Protein AF-B6QAV3-F1 (afdb_monomer)

Foldseek 3Di:
DAEWEWEAEPVRDTDTPPPRDDPPCPVPPPDDYHYHYDYDYPDDDVVVPD

Organism: Talaromyces marneffei (strain ATCC 18224 / CBS 334.59 / QM 7333) (NCBI:txid441960)

Structure (mmCIF, N/CA/C/O backbone):
data_AF-B6QAV3-F1
#
_entry.id   AF-B6QAV3-F1
#
loop_
_atom_site.group_PDB
_atom_site.id
_atom_site.type_symbol
_atom_site.label_atom_id
_atom_site.label_alt_id
_atom_site.label_comp_id
_atom_site.label_asym_id
_atom_site.label_entity_id
_atom_site.label_seq_id
_atom_site.pdbx_PDB_ins_code
_atom_site.Cartn_x
_atom_site.Cartn_y
_atom_site.Cartn_z
_atom_site.occupancy
_atom_site.B_iso_or_equiv
_atom_site.auth_seq_id
_atom_site.auth_comp_id
_atom_site.auth_asym_id
_atom_site.auth_atom_id
_atom_site.pdbx_PDB_model_num
ATOM 1 N N . MET A 1 1 ? 6.188 7.779 -15.078 1.00 58.38 1 MET A N 1
ATOM 2 C CA . MET A 1 1 ? 6.203 7.794 -13.603 1.00 58.38 1 MET A CA 1
ATOM 3 C C . MET A 1 1 ? 4.942 7.085 -13.154 1.00 58.38 1 MET A C 1
ATOM 5 O O . MET A 1 1 ? 3.888 7.400 -13.691 1.00 58.38 1 MET A O 1
ATOM 9 N N . CYS A 1 2 ? 5.057 6.057 -12.320 1.00 68.00 2 CYS A N 1
ATOM 10 C CA . CYS A 1 2 ? 3.907 5.282 -11.863 1.00 68.00 2 CYS A CA 1
ATOM 11 C C . CYS A 1 2 ? 3.629 5.646 -10.414 1.00 68.00 2 CYS A C 1
ATOM 13 O O . CYS A 1 2 ? 4.574 5.704 -9.634 1.00 68.00 2 CYS A O 1
ATOM 15 N N . SER A 1 3 ? 2.372 5.873 -10.053 1.00 72.12 3 SER A N 1
ATOM 16 C CA . SER A 1 3 ? 1.997 6.146 -8.667 1.00 72.12 3 SER A CA 1
ATOM 17 C C . SER A 1 3 ? 1.101 5.016 -8.169 1.00 72.12 3 SER A C 1
ATOM 19 O O . SER A 1 3 ? 0.188 4.606 -8.880 1.00 72.12 3 SER A O 1
ATOM 21 N N . VAL A 1 4 ? 1.368 4.501 -6.971 1.00 75.75 4 VAL A N 1
ATOM 22 C CA . VAL A 1 4 ? 0.494 3.540 -6.286 1.00 75.75 4 VAL A CA 1
ATOM 23 C C . VAL A 1 4 ? -0.188 4.264 -5.143 1.00 75.75 4 VAL A C 1
ATOM 25 O O . VAL A 1 4 ? 0.475 4.880 -4.305 1.00 75.75 4 VAL A O 1
ATOM 28 N N . TRP A 1 5 ? -1.510 4.166 -5.120 1.00 79.88 5 TRP A N 1
ATOM 29 C CA . TRP A 1 5 ? -2.336 4.775 -4.094 1.00 79.88 5 TRP A C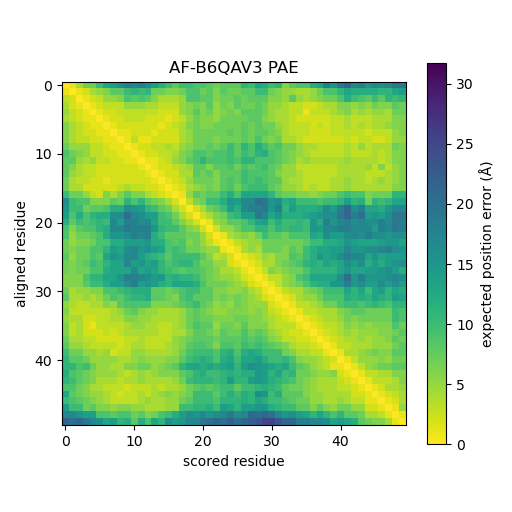A 1
ATOM 30 C C . TRP A 1 5 ? -2.564 3.797 -2.945 1.00 79.88 5 TRP A C 1
ATOM 32 O O . TRP A 1 5 ? -2.867 2.619 -3.143 1.00 79.88 5 TRP A O 1
ATOM 42 N N . TYR A 1 6 ? -2.371 4.299 -1.736 1.00 84.88 6 TYR A N 1
ATOM 43 C CA . TYR A 1 6 ? -2.658 3.616 -0.489 1.00 84.88 6 TYR A CA 1
ATOM 44 C C . TYR A 1 6 ? -3.673 4.440 0.281 1.00 84.88 6 TYR A C 1
ATOM 46 O O . TYR A 1 6 ? -3.545 5.660 0.372 1.00 84.88 6 TYR A O 1
ATOM 54 N N . VAL A 1 7 ? -4.637 3.760 0.882 1.00 86.56 7 VAL A N 1
ATOM 55 C CA . VAL A 1 7 ? -5.550 4.357 1.845 1.00 86.56 7 VAL A CA 1
ATOM 56 C C . VAL A 1 7 ? -5.053 4.047 3.242 1.00 86.56 7 VAL A C 1
ATOM 58 O O . VAL A 1 7 ? -4.912 2.879 3.598 1.00 86.56 7 VAL A O 1
ATOM 61 N N . GLU A 1 8 ? -4.802 5.091 4.021 1.00 88.50 8 GLU A N 1
ATOM 62 C CA . GLU A 1 8 ? -4.518 5.010 5.447 1.00 88.50 8 GLU A CA 1
ATOM 63 C C . GLU A 1 8 ? -5.804 5.194 6.256 1.00 88.50 8 GLU A C 1
ATOM 65 O O . GLU A 1 8 ? -6.529 6.175 6.076 1.00 88.50 8 GLU A O 1
ATOM 70 N N . PHE A 1 9 ? -6.079 4.243 7.142 1.00 86.88 9 PHE A N 1
ATOM 71 C CA . PHE A 1 9 ? -7.217 4.253 8.060 1.00 86.88 9 PHE A CA 1
ATOM 72 C C . PHE A 1 9 ? -6.798 4.786 9.434 1.00 86.88 9 PHE A C 1
ATOM 74 O O . PHE A 1 9 ? -5.619 4.757 9.783 1.00 86.88 9 PHE A O 1
ATOM 81 N N . ASP A 1 10 ? -7.758 5.206 10.261 1.00 84.31 10 ASP A N 1
ATOM 82 C CA . ASP A 1 10 ? -7.463 5.750 11.600 1.00 84.31 10 ASP A CA 1
ATOM 83 C C . ASP A 1 10 ? -6.814 4.741 12.557 1.00 84.31 10 ASP A C 1
ATOM 85 O O . ASP A 1 10 ? -6.099 5.127 13.477 1.00 84.31 10 ASP A O 1
ATOM 89 N N . CYS A 1 11 ? -6.987 3.444 12.307 1.00 84.75 11 CYS A N 1
ATOM 90 C CA . CYS A 1 11 ? -6.277 2.389 13.027 1.00 84.75 11 CYS A CA 1
ATOM 91 C C . CYS A 1 11 ? -4.803 2.226 12.597 1.00 84.75 11 CYS A C 1
ATOM 93 O O . CYS A 1 11 ? -4.131 1.314 1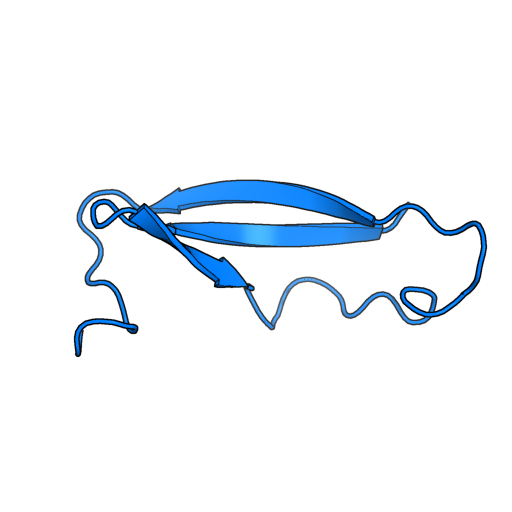3.069 1.00 84.75 11 CYS A O 1
ATOM 95 N N . GLY A 1 12 ? -4.311 3.046 11.661 1.00 82.81 12 GLY A N 1
ATOM 96 C CA . GLY A 1 12 ? -2.943 3.011 11.134 1.00 82.81 12 GLY A CA 1
ATOM 97 C C . GLY A 1 12 ? -2.709 2.002 10.005 1.00 82.81 12 GLY A C 1
ATOM 98 O O . GLY A 1 12 ? -1.596 1.897 9.491 1.00 82.81 12 GLY A O 1
ATOM 99 N N . CYS A 1 13 ? -3.731 1.252 9.584 1.00 85.81 13 CYS A N 1
ATOM 100 C CA . CYS A 1 13 ? -3.594 0.322 8.466 1.00 85.81 13 CYS A CA 1
ATOM 101 C C . CYS A 1 13 ? -3.480 1.078 7.143 1.00 85.81 13 CYS A C 1
ATOM 103 O O . CYS A 1 13 ? -4.215 2.034 6.914 1.00 85.81 13 CYS A O 1
ATOM 105 N N . GLN A 1 14 ? -2.615 0.595 6.249 1.00 87.31 14 GLN A N 1
ATOM 106 C CA . GLN A 1 14 ? -2.510 1.087 4.878 1.00 87.31 14 GLN A CA 1
ATOM 107 C C . GLN A 1 14 ? -2.896 -0.016 3.901 1.00 87.31 14 GLN A C 1
ATOM 109 O O . GLN A 1 14 ? -2.219 -1.040 3.813 1.00 87.31 14 GLN A O 1
ATOM 114 N N . ILE A 1 15 ? -3.969 0.196 3.146 1.00 84.56 15 ILE A N 1
ATOM 115 C CA . ILE A 1 15 ? -4.436 -0.757 2.139 1.00 84.56 15 ILE A CA 1
ATOM 116 C C . ILE A 1 15 ? -4.172 -0.173 0.764 1.00 84.56 15 ILE A C 1
ATOM 118 O O . ILE A 1 15 ? -4.497 0.979 0.488 1.00 84.56 15 ILE A O 1
ATOM 122 N N . LYS A 1 16 ? -3.554 -0.976 -0.098 1.00 80.94 16 LYS A N 1
ATOM 123 C CA . LYS A 1 16 ? -3.330 -0.609 -1.492 1.00 80.94 16 LYS A CA 1
ATOM 124 C C . LYS A 1 16 ? -4.680 -0.504 -2.198 1.00 80.94 16 LYS A C 1
ATOM 126 O O . LYS A 1 16 ? -5.426 -1.481 -2.222 1.00 80.94 16 LYS A O 1
ATOM 131 N N . GLU A 1 17 ? -4.974 0.641 -2.802 1.00 76.81 17 GLU A N 1
ATOM 132 C CA . GLU A 1 17 ? -6.105 0.739 -3.722 1.00 76.81 17 GLU A CA 1
ATOM 133 C C . GLU A 1 17 ? -5.759 -0.054 -4.987 1.00 76.81 17 GLU A C 1
ATOM 135 O O . GLU A 1 17 ? -4.804 0.259 -5.701 1.00 76.81 17 GLU A O 1
ATOM 140 N N . ILE A 1 18 ? -6.494 -1.144 -5.214 1.00 60.91 18 ILE A N 1
ATOM 141 C CA . ILE A 1 18 ? -6.235 -2.113 -6.290 1.00 60.91 18 ILE A CA 1
ATOM 142 C C . ILE A 1 18 ? -6.498 -1.497 -7.678 1.00 60.91 18 ILE A C 1
ATOM 144 O O . ILE A 1 18 ? -5.846 -1.888 -8.645 1.00 60.91 18 ILE A O 1
ATOM 148 N N . ASP A 1 19 ? -7.371 -0.490 -7.765 1.00 53.38 19 ASP A N 1
ATOM 149 C CA . ASP A 1 19 ? -7.925 0.001 -9.036 1.00 53.38 19 ASP A CA 1
ATOM 150 C C . ASP A 1 19 ? -7.201 1.193 -9.678 1.00 53.38 19 ASP A C 1
ATOM 152 O O . ASP A 1 19 ? -7.515 1.582 -10.803 1.00 53.38 19 ASP A O 1
ATOM 156 N N . LEU A 1 20 ? -6.195 1.781 -9.031 1.00 56.03 20 LEU A N 1
ATOM 157 C CA . LEU A 1 20 ? -5.484 2.927 -9.603 1.00 56.03 20 LEU A CA 1
ATOM 158 C C . LEU A 1 20 ?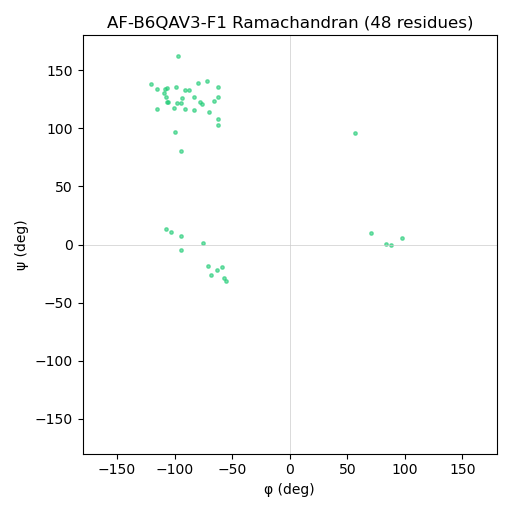 -4.235 2.472 -10.360 1.00 56.03 20 LEU A C 1
ATOM 160 O O . LEU A 1 20 ? -3.118 2.547 -9.861 1.00 56.03 20 LEU A O 1
ATOM 164 N N . VAL A 1 21 ? -4.466 2.015 -11.595 1.00 53.34 21 VAL A N 1
ATOM 165 C CA . VAL A 1 21 ? -3.468 1.786 -12.654 1.00 53.34 21 VAL A CA 1
ATOM 166 C C . VAL A 1 21 ? -2.343 0.836 -12.236 1.00 53.34 21 VAL A C 1
ATOM 168 O O . VAL A 1 21 ? -1.306 1.225 -11.694 1.00 53.34 21 VAL A O 1
ATOM 171 N N . THR A 1 22 ? -2.493 -0.444 -12.577 1.00 57.66 22 THR A N 1
ATOM 172 C CA . THR A 1 22 ? -1.395 -1.408 -12.484 1.00 57.66 22 THR A CA 1
ATOM 173 C C . THR A 1 22 ? -0.276 -0.957 -13.423 1.00 57.66 22 THR A C 1
ATOM 175 O O . THR A 1 22 ? -0.367 -1.080 -14.643 1.00 57.66 22 THR A O 1
ATOM 178 N N . CYS A 1 23 ? 0.786 -0.376 -12.866 1.00 64.69 23 CYS A N 1
ATOM 179 C CA . CYS A 1 23 ? 1.952 0.002 -13.646 1.00 64.69 23 CYS A CA 1
ATOM 180 C C . CYS A 1 23 ? 2.568 -1.259 -14.260 1.00 64.69 23 CYS A C 1
ATOM 182 O O . CYS A 1 23 ? 3.203 -2.051 -13.566 1.00 64.69 23 CYS A O 1
ATOM 184 N N . SER A 1 24 ? 2.412 -1.428 -15.571 1.00 69.00 24 SER A N 1
ATOM 185 C CA . SER A 1 24 ? 2.963 -2.561 -16.327 1.00 69.00 24 SER A CA 1
ATOM 186 C C . S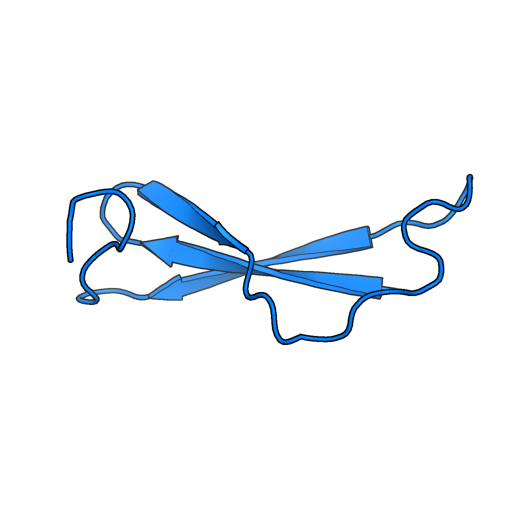ER A 1 24 ? 4.490 -2.667 -16.229 1.00 69.00 24 SER A C 1
ATOM 188 O O . SER A 1 24 ? 5.059 -3.730 -16.457 1.00 69.00 24 SER A O 1
ATOM 190 N N . LYS A 1 25 ? 5.157 -1.573 -15.844 1.00 64.81 25 LYS A N 1
ATOM 191 C CA . LYS A 1 25 ? 6.607 -1.487 -15.638 1.00 64.81 25 LYS A CA 1
ATOM 192 C C . LYS A 1 25 ? 7.031 -1.508 -14.164 1.00 64.81 25 LYS A C 1
ATOM 194 O O . LYS A 1 25 ? 8.195 -1.257 -13.883 1.00 64.81 25 LYS A O 1
ATOM 199 N N . ALA A 1 26 ? 6.127 -1.812 -13.226 1.00 64.25 26 ALA A N 1
ATOM 200 C CA . ALA A 1 26 ? 6.429 -1.841 -11.789 1.00 64.25 26 ALA A CA 1
ATOM 201 C C . ALA A 1 26 ? 7.598 -2.774 -11.431 1.00 64.25 26 ALA A C 1
ATOM 203 O O . ALA A 1 26 ? 8.347 -2.493 -10.504 1.00 64.25 26 ALA A O 1
ATOM 204 N N . ASN A 1 27 ? 7.767 -3.858 -12.191 1.00 66.00 27 ASN A N 1
ATOM 205 C CA . ASN A 1 27 ? 8.826 -4.844 -11.980 1.00 66.00 27 ASN A CA 1
ATOM 206 C C . ASN A 1 27 ? 10.080 -4.585 -12.833 1.00 66.00 27 ASN A C 1
ATOM 208 O O . ASN A 1 27 ? 10.964 -5.436 -12.883 1.00 66.00 27 ASN A O 1
ATOM 212 N N . GLN A 1 28 ? 10.163 -3.454 -13.545 1.00 74.31 28 GLN A N 1
ATOM 213 C CA . GLN A 1 28 ? 11.350 -3.129 -14.334 1.00 74.31 28 GLN A CA 1
ATOM 214 C C . GLN A 1 28 ? 12.397 -2.396 -13.477 1.00 74.31 28 GLN A C 1
ATOM 216 O O . GLN A 1 28 ? 12.061 -1.435 -12.780 1.00 74.31 28 GLN A O 1
ATOM 221 N N . PRO A 1 29 ? 13.677 -2.800 -13.537 1.00 65.62 29 PRO A N 1
ATOM 222 C CA . PRO A 1 29 ? 14.750 -2.111 -12.828 1.00 65.62 29 PRO A CA 1
ATOM 223 C C . PRO A 1 29 ? 14.900 -0.668 -13.337 1.00 65.62 29 PRO A C 1
ATOM 225 O O . PRO A 1 29 ? 14.863 -0.417 -14.539 1.00 65.62 29 PRO A O 1
ATOM 228 N N . GLY A 1 30 ? 15.046 0.290 -12.415 1.00 70.44 30 GLY A N 1
ATOM 229 C CA . GLY A 1 30 ? 15.135 1.726 -12.726 1.00 70.44 30 GLY A CA 1
ATOM 230 C C . GLY A 1 30 ? 13.789 2.458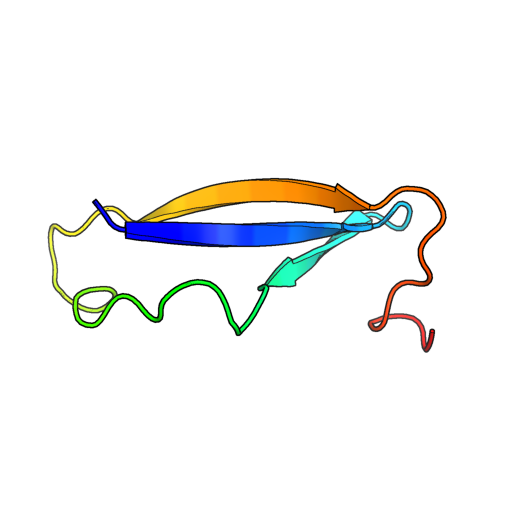 -12.812 1.00 70.44 30 GLY A C 1
ATOM 231 O O . GLY A 1 30 ? 13.765 3.671 -13.018 1.00 70.44 30 GLY A O 1
ATOM 232 N N . HIS A 1 31 ? 12.665 1.760 -12.619 1.00 68.69 31 HIS A N 1
ATOM 233 C CA . HIS A 1 31 ? 11.358 2.398 -12.515 1.00 68.69 31 HIS A CA 1
ATOM 234 C C .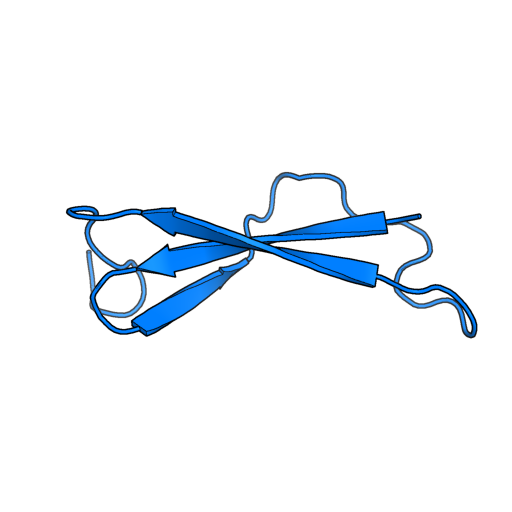 HIS A 1 31 ? 11.011 2.749 -11.065 1.00 68.69 31 HIS A C 1
ATOM 236 O O . HIS A 1 31 ? 10.817 1.883 -10.218 1.00 68.69 31 HIS A O 1
ATOM 242 N N . TYR A 1 32 ? 10.873 4.047 -10.798 1.00 65.88 32 TYR A N 1
ATOM 243 C CA . TYR A 1 32 ? 10.388 4.549 -9.517 1.00 65.88 32 TYR A CA 1
ATOM 244 C C . TYR A 1 32 ? 8.860 4.540 -9.480 1.00 65.88 32 TYR A C 1
ATOM 246 O O . TYR A 1 32 ? 8.192 5.094 -10.364 1.00 65.88 32 TYR A O 1
ATOM 254 N N . ILE A 1 33 ? 8.326 3.909 -8.436 1.00 73.94 33 ILE A N 1
ATOM 255 C CA . ILE A 1 33 ? 6.910 3.943 -8.093 1.00 73.94 33 ILE A CA 1
ATOM 256 C C . ILE A 1 33 ? 6.736 4.951 -6.960 1.00 73.94 33 ILE A C 1
ATOM 258 O O . ILE A 1 33 ? 7.276 4.777 -5.870 1.00 73.94 33 ILE A O 1
ATOM 262 N N . GLU A 1 34 ? 5.982 6.010 -7.217 1.00 76.62 34 GLU A N 1
ATOM 263 C CA . GLU A 1 34 ? 5.630 7.001 -6.211 1.00 76.62 34 GLU A CA 1
ATOM 264 C C . GLU A 1 34 ? 4.506 6.453 -5.322 1.00 76.62 34 GLU A C 1
ATOM 266 O O . GLU A 1 34 ? 3.429 6.096 -5.806 1.00 76.62 34 GLU A O 1
ATOM 271 N N . LYS A 1 35 ? 4.738 6.381 -4.011 1.00 79.50 35 LYS A N 1
ATOM 272 C CA . LYS A 1 35 ? 3.706 6.002 -3.043 1.00 79.50 35 LYS A CA 1
ATOM 273 C C . LYS A 1 35 ? 2.872 7.231 -2.693 1.00 79.50 35 LYS A C 1
ATOM 275 O O . LYS A 1 35 ? 3.391 8.165 -2.089 1.00 79.50 35 LYS A O 1
ATOM 280 N N . LYS A 1 36 ? 1.582 7.217 -3.026 1.00 82.00 36 LYS A N 1
ATOM 281 C CA . LYS A 1 36 ? 0.628 8.252 -2.610 1.00 82.00 36 LYS A CA 1
ATOM 282 C C . LYS A 1 36 ? -0.271 7.700 -1.521 1.00 82.00 36 LYS A C 1
ATOM 284 O O . LYS A 1 36 ? -0.908 6.673 -1.718 1.00 82.00 36 LYS A O 1
ATOM 289 N N . VAL A 1 37 ? -0.294 8.362 -0.369 1.00 84.88 37 VAL A N 1
ATOM 290 C CA . VAL A 1 37 ? -1.131 7.964 0.766 1.00 84.88 37 VAL A CA 1
ATOM 291 C C . VAL A 1 37 ? -2.284 8.951 0.885 1.00 84.88 37 VAL A C 1
ATOM 293 O O . VAL A 1 37 ? -2.063 10.153 1.006 1.00 84.88 37 VAL A O 1
ATOM 296 N N . SER A 1 38 ? -3.507 8.438 0.828 1.00 85.50 38 SER A N 1
ATOM 297 C CA . SER A 1 38 ? -4.736 9.173 1.105 1.00 85.50 38 SER A CA 1
ATOM 298 C C . SER A 1 38 ? -5.297 8.695 2.437 1.00 85.50 38 SER A C 1
ATOM 300 O O . SER A 1 38 ? -5.351 7.494 2.685 1.00 85.50 38 SER A O 1
ATOM 302 N N . ARG A 1 39 ? -5.707 9.605 3.318 1.00 86.06 39 ARG A N 1
ATOM 303 C CA . ARG A 1 39 ? -6.246 9.231 4.629 1.00 86.06 39 ARG A CA 1
ATOM 304 C C . ARG A 1 39 ? -7.771 9.145 4.565 1.00 86.06 39 ARG A C 1
ATOM 306 O O . ARG A 1 39 ? -8.423 10.137 4.249 1.00 86.06 39 ARG A O 1
ATOM 313 N N . ARG A 1 40 ? -8.348 7.986 4.896 1.00 82.25 40 ARG A N 1
ATOM 314 C CA . ARG A 1 40 ? -9.796 7.816 5.097 1.00 82.25 40 ARG A CA 1
ATOM 315 C C . ARG A 1 40 ? -10.106 7.843 6.587 1.00 82.25 40 ARG A C 1
ATOM 317 O O . ARG A 1 40 ? -9.983 6.833 7.273 1.00 82.25 40 ARG A O 1
ATOM 324 N N . GLN A 1 41 ? -10.505 9.018 7.061 1.00 77.94 41 GLN A N 1
ATOM 325 C CA . GLN A 1 41 ? -10.963 9.207 8.434 1.00 77.94 41 GLN A CA 1
ATOM 326 C C . GLN A 1 41 ? -12.417 8.750 8.583 1.00 77.94 41 GLN A C 1
ATOM 328 O O . GLN A 1 41 ? -13.234 8.996 7.695 1.00 77.94 41 GLN A O 1
ATOM 333 N N . GLY A 1 42 ? -12.734 8.077 9.689 1.00 75.75 42 GLY A N 1
ATOM 334 C CA . GLY A 1 42 ? -14.089 7.596 9.991 1.00 75.75 42 GLY A CA 1
ATOM 335 C C . GLY A 1 42 ? -14.576 6.436 9.115 1.00 75.75 42 GLY A C 1
ATOM 336 O O . GLY A 1 42 ? -15.756 6.096 9.161 1.00 75.75 42 GLY A O 1
ATOM 337 N N . PHE A 1 43 ? -13.691 5.831 8.315 1.00 78.00 43 PHE A N 1
ATOM 338 C CA . PHE A 1 43 ? -14.007 4.636 7.539 1.00 78.00 43 PHE A CA 1
ATOM 339 C C . PHE A 1 43 ? -13.500 3.391 8.263 1.00 78.00 43 PHE A C 1
ATOM 341 O O . PHE A 1 43 ? -12.359 3.342 8.728 1.00 78.00 43 PHE A O 1
ATOM 348 N N . ASN A 1 44 ? -14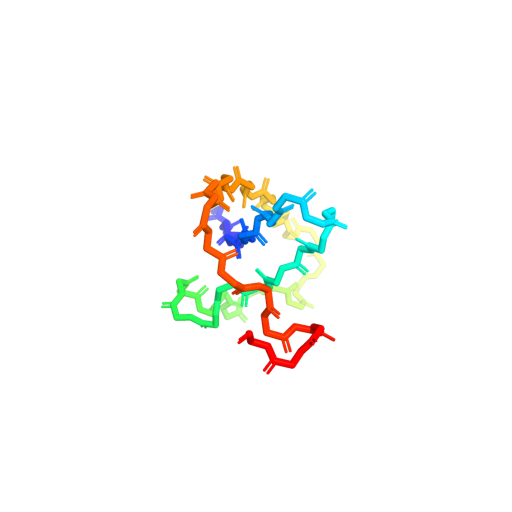.350 2.375 8.308 1.00 78.62 44 ASN A N 1
ATOM 349 C CA . ASN A 1 44 ? -14.040 1.088 8.901 1.00 78.62 44 ASN A CA 1
ATOM 350 C C . ASN A 1 44 ? -12.884 0.412 8.161 1.00 78.62 44 ASN A C 1
ATOM 352 O O . ASN A 1 44 ? -12.901 0.279 6.934 1.00 78.62 44 ASN A O 1
ATOM 356 N N . CYS A 1 45 ? -11.854 0.013 8.907 1.00 83.50 45 CYS A N 1
ATOM 357 C CA . CYS A 1 45 ? -10.687 -0.630 8.328 1.00 83.50 45 CYS A CA 1
ATOM 358 C C . CYS A 1 45 ? -11.009 -2.089 7.966 1.00 83.50 45 CYS A C 1
ATOM 360 O O . CYS A 1 45 ? -11.273 -2.889 8.869 1.00 83.50 45 CYS A O 1
ATOM 362 N N . PRO A 1 46 ? -10.882 -2.493 6.688 1.00 81.50 46 PRO A N 1
ATOM 363 C CA . PRO A 1 46 ? -11.100 -3.877 6.268 1.00 81.50 46 PRO A CA 1
ATOM 364 C C . PRO A 1 46 ? -10.208 -4.890 6.997 1.00 81.50 46 PRO A C 1
ATOM 366 O O . PRO A 1 46 ? -10.601 -6.036 7.183 1.00 81.50 46 PRO A O 1
ATOM 369 N N . ALA A 1 47 ? -9.009 -4.478 7.428 1.00 79.62 47 ALA A N 1
ATOM 370 C CA . ALA A 1 47 ? -8.062 -5.356 8.118 1.00 79.62 47 ALA A CA 1
ATOM 371 C C . ALA A 1 47 ? -8.505 -5.740 9.542 1.00 79.62 47 ALA A C 1
ATOM 373 O O . ALA A 1 47 ? -8.015 -6.727 10.081 1.00 79.62 47 ALA A O 1
ATOM 374 N N . HIS A 1 48 ? -9.433 -4.987 10.138 1.00 82.44 48 HIS A N 1
ATOM 375 C CA . HIS A 1 48 ? -9.966 -5.249 11.478 1.00 82.44 48 HIS A CA 1
ATOM 376 C C . HIS A 1 48 ? -11.405 -5.786 11.458 1.00 82.44 48 HIS A C 1
ATOM 378 O O . HIS A 1 48 ? -12.047 -5.843 12.500 1.00 82.44 48 HIS A O 1
ATOM 384 N N . GLY A 1 49 ? -11.896 -6.215 10.290 1.00 69.06 49 GLY A N 1
ATOM 385 C CA . GLY A 1 49 ? -13.222 -6.821 10.149 1.00 69.06 49 GLY A CA 1
ATOM 386 C C . GLY A 1 49 ? -14.328 -5.877 9.677 1.00 69.06 49 GLY A C 1
ATOM 387 O O . GLY A 1 49 ? -15.466 -6.325 9.585 1.00 69.06 49 GLY A O 1
ATOM 388 N N . GLY A 1 50 ? -14.001 -4.629 9.315 1.00 58.16 50 GLY A N 1
ATOM 389 C CA . GLY A 1 50 ? -14.983 -3.652 8.837 1.00 58.16 50 GLY A CA 1
ATOM 390 C C . GLY A 1 50 ? -15.708 -2.982 9.986 1.00 58.16 50 GLY A C 1
ATOM 391 O O . GLY A 1 50 ?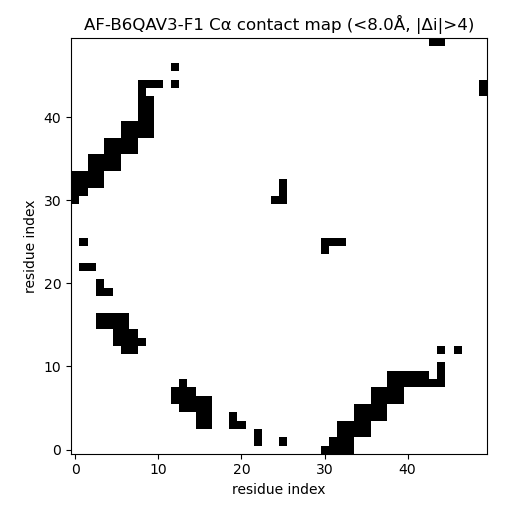 -16.943 -3.115 10.065 1.00 58.16 50 GLY A O 1
#

Mean predicted aligned error: 7.4 Å

Nearest PDB structures (foldseek):
  7ne9-assembly1_CCC  TM=3.591E-01  e=4.748E+00  Parasynechococcus marenigrum WH 8102

Radius of gyration: 12.77 Å; Cα contacts (8 Å, |Δi|>4): 76; chains: 1; boundi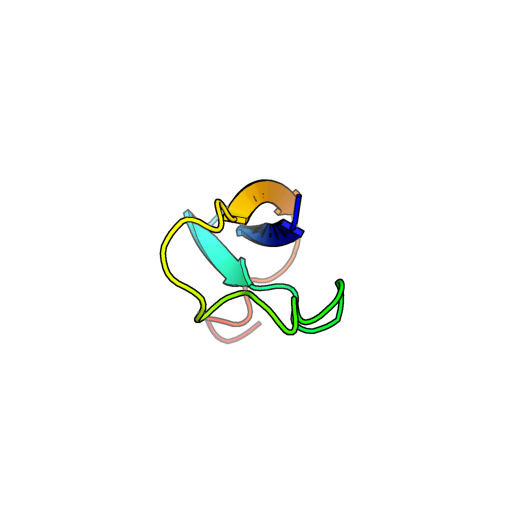ng box: 30×16×29 Å

Secondary structure (DSSP, 8-state):
-EEEEEEEETTS-EEE-TTS---TTTTSTTPPEEEEEEEETTPPPGGGT-

Solvent-accessible surface area (backbone atoms only — not comparable to full-atom values): 3258 Å² total; per-residue (Å²): 133,42,57,45,44,28,39,32,28,79,88,71,50,72,46,71,52,82,82,56,64,83,52,90,53,68,87,41,90,94,53,64,68,46,81,42,80,45,77,42,76,96,49,69,46,72,92,80,76,85

Sequence (50 aa):
MCSVWYVEFDCGCQIKEIDLVTCSKANQPGHYIEKKVSRRQGFNCPAHGG

pLDDT: mean 74.77, std 10.02, range [53.34, 88.5]